Protein AF-A0A9P6JHP7-F1 (afdb_monomer_lite)

Sequence (79 aa):
MKLVLFPAGPQHFFSYTETDKGVSLILDETHIPGFPEDTLNICNVIWRAVQIEPGESGLGAVEVVSQVSKPLADINVSI

pLDDT: mean 87.58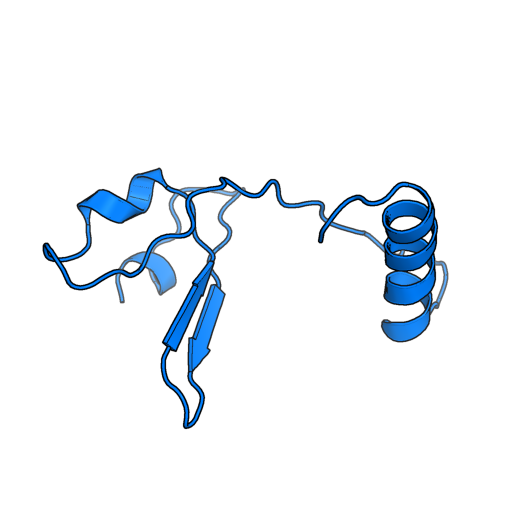, std 8.94, range [62.47, 98.06]

Foldseek 3Di:
DCLVPPAPDPPFDWDWDQDPVGIDIDGDPVCVVVDDPPPDDDDPDDDDDDDDDPPPVPDDPVVVCCVPVVVCVVVPHDD

Radius of gyration: 15.99 Å; chains: 1; bounding box: 35×36×38 Å

Organism: NCBI:txid1440133

Secondary structure (DSSP, 8-state):
-HHHHS-SSSS--EEEEEETTEEEEEE-GGGGGGSPTT-----SSPPPP-----TT----HHHHHHHHHHHHHHTT---

Structure (mmCIF, N/CA/C/O backbone):
data_AF-A0A9P6JHP7-F1
#
_entry.id   AF-A0A9P6JHP7-F1
#
loop_
_atom_site.group_PDB
_atom_site.id
_atom_site.type_symbol
_atom_site.label_atom_id
_atom_site.label_alt_id
_atom_site.label_comp_id
_atom_site.label_asym_id
_atom_site.label_entity_id
_atom_site.label_seq_id
_atom_site.pdbx_PDB_ins_code
_atom_site.Cartn_x
_atom_site.Cartn_y
_atom_site.Cartn_z
_atom_site.occupancy
_atom_site.B_iso_or_equiv
_atom_site.auth_seq_id
_atom_site.auth_comp_id
_atom_site.auth_asym_id
_atom_site.auth_atom_id
_atom_site.pdbx_PDB_model_num
ATOM 1 N N . MET A 1 1 ? -9.681 15.216 6.071 1.00 62.47 1 MET A N 1
ATOM 2 C CA . MET A 1 1 ? -8.948 16.198 5.231 1.00 62.47 1 MET A CA 1
ATOM 3 C C . MET A 1 1 ? -7.572 16.594 5.770 1.00 62.47 1 MET A C 1
ATOM 5 O O . MET A 1 1 ? -6.696 16.839 4.955 1.00 62.47 1 MET A O 1
ATOM 9 N N . LYS A 1 2 ? -7.332 16.631 7.093 1.00 78.75 2 LYS A N 1
ATOM 10 C CA . LYS A 1 2 ? -6.045 17.078 7.662 1.00 78.75 2 LYS A CA 1
ATOM 11 C C . LYS A 1 2 ? -4.807 16.351 7.102 1.00 78.75 2 LYS A C 1
ATOM 13 O O . LYS A 1 2 ? -3.857 17.018 6.725 1.00 78.75 2 LYS A O 1
ATOM 18 N N . LEU A 1 3 ? -4.857 15.022 6.992 1.00 77.31 3 LEU A N 1
ATOM 19 C CA . LEU A 1 3 ? -3.732 14.191 6.528 1.00 77.31 3 LEU A CA 1
ATOM 20 C C . LEU A 1 3 ? -3.364 14.407 5.052 1.00 77.31 3 LEU A C 1
ATOM 22 O O . LEU A 1 3 ? -2.215 14.251 4.670 1.00 77.31 3 LEU A O 1
ATOM 26 N N . VAL A 1 4 ? -4.333 14.802 4.226 1.00 77.81 4 VAL A N 1
ATOM 27 C CA . VAL A 1 4 ? -4.102 15.075 2.799 1.00 77.81 4 VAL A CA 1
ATOM 28 C C . VAL A 1 4 ? -3.550 16.485 2.601 1.00 77.81 4 VAL A C 1
ATOM 30 O O . VAL A 1 4 ? -2.687 16.708 1.762 1.00 77.81 4 VAL A O 1
ATOM 33 N N . LEU A 1 5 ? -4.071 17.450 3.363 1.00 78.75 5 LEU A N 1
ATOM 34 C CA . LEU A 1 5 ? -3.824 18.873 3.131 1.00 78.75 5 LEU A CA 1
ATOM 35 C C . LEU A 1 5 ? -2.637 19.433 3.927 1.00 78.75 5 LEU A C 1
ATOM 37 O O . LEU A 1 5 ? -2.128 20.494 3.577 1.00 78.75 5 LEU A O 1
ATOM 41 N N . PHE A 1 6 ? -2.201 18.749 4.988 1.00 81.19 6 PHE A N 1
ATOM 42 C CA . PHE A 1 6 ? -1.144 19.221 5.887 1.00 81.19 6 PHE A CA 1
ATOM 43 C C . PHE A 1 6 ? -0.150 18.087 6.198 1.00 81.19 6 PHE A C 1
ATOM 45 O O . PHE A 1 6 ? -0.259 17.455 7.253 1.00 81.19 6 PHE A O 1
ATOM 52 N N . PRO A 1 7 ? 0.800 17.801 5.288 1.00 76.19 7 PRO A N 1
ATOM 53 C CA . PRO A 1 7 ? 1.776 16.732 5.478 1.00 76.19 7 PRO A CA 1
ATOM 54 C C . PRO A 1 7 ? 2.717 17.035 6.652 1.00 76.19 7 PRO A C 1
ATOM 56 O O . PRO A 1 7 ? 3.152 18.170 6.846 1.00 76.19 7 PRO A O 1
ATOM 59 N N . ALA A 1 8 ? 3.052 16.003 7.430 1.00 72.06 8 ALA A N 1
ATOM 60 C CA . ALA A 1 8 ? 3.831 16.128 8.666 1.00 72.06 8 ALA A CA 1
ATOM 61 C C . ALA A 1 8 ? 5.355 16.290 8.461 1.00 72.06 8 ALA A C 1
ATOM 63 O O . ALA A 1 8 ? 6.094 16.410 9.436 1.00 72.06 8 ALA A O 1
ATOM 64 N N . GLY A 1 9 ? 5.845 16.302 7.217 1.00 75.31 9 GLY A N 1
ATOM 65 C CA . GLY A 1 9 ? 7.269 16.440 6.910 1.00 75.31 9 GLY A CA 1
ATOM 66 C C . GLY A 1 9 ? 7.632 16.009 5.484 1.00 75.31 9 GLY A C 1
ATOM 67 O O . GLY A 1 9 ? 6.747 15.647 4.708 1.00 75.31 9 GLY A O 1
ATOM 68 N N . PRO A 1 10 ? 8.932 16.036 5.131 1.00 69.38 10 PRO A N 1
ATOM 69 C CA . PRO A 1 10 ? 9.418 15.680 3.794 1.00 69.38 10 PRO A CA 1
ATOM 70 C C . PRO A 1 10 ? 9.267 14.188 3.463 1.00 69.38 10 PRO A C 1
ATOM 72 O O . PRO A 1 10 ? 9.210 13.828 2.293 1.00 69.38 10 PRO A O 1
ATOM 75 N N . GLN A 1 11 ? 9.177 13.323 4.476 1.00 70.31 11 GLN A N 1
ATOM 76 C CA . GLN A 1 11 ? 8.983 11.881 4.323 1.00 70.31 11 GLN A CA 1
ATOM 77 C C . GLN A 1 11 ? 7.571 11.512 4.798 1.00 70.31 11 GLN A C 1
ATOM 79 O O . GLN A 1 11 ? 7.375 10.920 5.853 1.00 70.31 11 GLN A O 1
ATOM 84 N N . HIS A 1 12 ? 6.573 11.965 4.041 1.00 80.19 12 HIS A N 1
ATOM 85 C CA . HIS A 1 12 ? 5.157 11.741 4.317 1.00 80.19 12 HIS A CA 1
ATOM 86 C C . HIS A 1 12 ? 4.566 10.815 3.255 1.00 80.19 12 HIS A C 1
ATOM 88 O O . HIS A 1 12 ? 4.592 11.137 2.067 1.00 80.19 12 HIS A O 1
ATOM 94 N N . PHE A 1 13 ? 4.000 9.689 3.686 1.00 85.62 13 PHE A N 1
ATOM 95 C CA . PHE A 1 13 ? 3.254 8.781 2.823 1.00 85.62 13 PHE A CA 1
ATOM 96 C C . PHE A 1 13 ? 1.809 8.682 3.309 1.00 85.62 13 PHE A C 1
ATOM 98 O O . PHE A 1 13 ? 1.551 8.330 4.459 1.00 85.62 13 PHE A O 1
ATOM 105 N N . PHE A 1 14 ? 0.870 8.989 2.418 1.00 90.38 14 PHE A N 1
ATOM 106 C CA . PHE A 1 14 ? -0.557 8.830 2.656 1.00 90.38 14 PHE A CA 1
ATOM 107 C C . PHE A 1 14 ? -1.229 8.381 1.361 1.00 90.38 14 PHE A C 1
ATOM 109 O O . PHE A 1 14 ? -1.097 9.038 0.329 1.00 90.38 14 PHE A O 1
ATOM 116 N N . SER A 1 15 ? -1.974 7.284 1.430 1.00 92.62 15 SER A N 1
ATOM 117 C CA . SER A 1 15 ? -2.817 6.789 0.348 1.00 92.62 15 SER A CA 1
ATOM 118 C C . SER A 1 15 ? -4.252 6.650 0.837 1.00 92.62 15 SER A C 1
ATOM 120 O O . SER A 1 15 ? -4.499 6.094 1.907 1.00 92.62 15 SER A O 1
ATOM 122 N N . TYR A 1 16 ? -5.187 7.148 0.032 1.00 94.19 16 TYR A N 1
ATOM 123 C CA . TYR A 1 16 ? -6.626 6.963 0.185 1.00 94.19 16 TYR A CA 1
ATOM 124 C C . TYR A 1 16 ? -7.143 6.373 -1.117 1.00 94.19 16 TYR A C 1
AT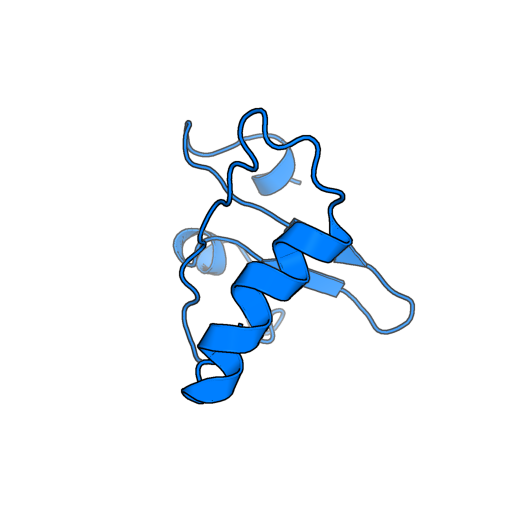OM 126 O O . TYR A 1 16 ? -6.954 6.969 -2.178 1.00 94.19 16 TYR A O 1
ATOM 134 N N . THR A 1 17 ? -7.794 5.219 -1.041 1.00 95.50 17 THR A N 1
ATOM 135 C CA . THR A 1 17 ? -8.461 4.613 -2.193 1.00 95.50 17 THR A CA 1
ATOM 136 C C . THR A 1 17 ? -9.887 4.264 -1.811 1.00 95.50 17 THR A C 1
ATOM 138 O O . THR A 1 17 ? -10.122 3.574 -0.825 1.00 95.50 17 THR A O 1
ATOM 141 N N . GLU A 1 18 ? -10.840 4.731 -2.608 1.00 96.44 18 GLU A N 1
ATOM 142 C CA . GLU A 1 18 ? -12.252 4.401 -2.461 1.00 96.44 18 GLU A CA 1
ATOM 143 C C . GLU A 1 18 ? -12.706 3.574 -3.657 1.00 96.44 18 GLU A C 1
ATOM 145 O O . GLU A 1 18 ? -12.402 3.882 -4.810 1.00 96.44 18 GLU A O 1
ATOM 150 N N . THR A 1 19 ? -13.419 2.498 -3.357 1.00 96.38 19 THR A N 1
ATOM 151 C CA . THR A 1 19 ? -14.016 1.583 -4.326 1.00 96.38 19 THR A CA 1
ATOM 152 C C . THR A 1 19 ? -15.483 1.376 -3.973 1.00 96.38 19 THR A C 1
ATOM 154 O O . THR A 1 19 ? -15.933 1.747 -2.890 1.00 96.38 19 THR A O 1
ATOM 157 N N . ASP A 1 20 ? -16.223 0.703 -4.847 1.00 96.44 20 ASP A N 1
ATOM 158 C CA . ASP A 1 20 ? -17.585 0.233 -4.574 1.00 96.44 20 ASP A CA 1
ATOM 159 C C . ASP A 1 20 ? -17.687 -0.662 -3.323 1.00 96.44 20 ASP A C 1
ATOM 161 O O . ASP A 1 20 ? -18.751 -0.766 -2.716 1.00 96.44 20 ASP A O 1
ATOM 165 N N . LYS A 1 21 ? -16.576 -1.286 -2.912 1.00 94.56 21 LYS A N 1
ATOM 166 C CA . LYS A 1 21 ? -16.486 -2.160 -1.734 1.00 94.56 21 LYS A CA 1
ATOM 167 C C . LYS A 1 21 ? -16.126 -1.430 -0.440 1.00 94.56 21 LYS A C 1
ATOM 169 O O . LYS A 1 21 ? -16.195 -2.040 0.624 1.00 94.56 21 LYS A O 1
ATOM 174 N N . GLY A 1 22 ? -15.727 -0.162 -0.517 1.00 93.50 22 GLY A N 1
ATOM 175 C CA . GLY A 1 22 ? -15.333 0.643 0.636 1.00 93.50 22 GLY A CA 1
ATOM 176 C C . GLY A 1 22 ? -14.003 1.368 0.453 1.00 93.50 22 GLY A C 1
ATOM 177 O O . GLY A 1 22 ? -13.497 1.519 -0.661 1.00 93.50 22 GLY A O 1
ATOM 178 N N . VAL A 1 23 ? -13.453 1.823 1.580 1.00 95.50 23 VAL A N 1
ATOM 179 C CA . VAL A 1 23 ? -12.277 2.699 1.650 1.00 95.50 23 VAL A CA 1
ATOM 180 C C . VAL A 1 23 ? -11.081 1.948 2.231 1.00 95.50 23 VAL A C 1
ATOM 182 O O . VAL A 1 23 ? -11.200 1.302 3.271 1.00 95.50 23 VAL A O 1
ATOM 185 N N . SER A 1 24 ? -9.919 2.078 1.591 1.00 95.31 24 SER A N 1
ATOM 186 C CA . SER A 1 24 ? -8.627 1.641 2.119 1.00 95.31 24 SER A CA 1
ATOM 187 C C . SER A 1 24 ? -7.690 2.830 2.334 1.00 95.31 24 SER A C 1
ATOM 189 O O . SER A 1 24 ? -7.665 3.792 1.560 1.00 95.31 24 SER A O 1
ATOM 191 N N . LEU A 1 25 ? -6.923 2.757 3.422 1.00 94.75 25 LEU A N 1
ATOM 192 C CA . LEU A 1 25 ? -5.968 3.776 3.838 1.00 94.75 25 LEU A CA 1
ATOM 193 C C . LEU A 1 25 ? -4.595 3.131 4.031 1.00 94.75 25 LEU A C 1
ATOM 195 O O . LEU A 1 25 ? -4.498 2.076 4.655 1.00 94.75 25 LEU A O 1
ATOM 199 N N . ILE A 1 26 ? -3.541 3.785 3.543 1.00 94.31 26 ILE A N 1
ATOM 200 C CA . ILE A 1 26 ? -2.151 3.455 3.889 1.00 94.31 26 ILE A CA 1
ATOM 201 C C . ILE A 1 26 ? -1.510 4.730 4.420 1.00 94.31 26 ILE A C 1
ATOM 203 O O . ILE A 1 26 ? -1.423 5.728 3.706 1.00 94.31 26 ILE A O 1
ATOM 207 N N . LEU A 1 27 ? -1.118 4.715 5.686 1.00 92.12 27 LEU A N 1
ATOM 208 C CA . LEU A 1 27 ? -0.636 5.876 6.426 1.00 92.12 27 LEU A CA 1
ATOM 209 C C . LEU A 1 27 ? 0.231 5.418 7.599 1.00 92.12 27 LEU A C 1
ATOM 211 O O . LEU A 1 27 ? 0.208 4.244 7.967 1.00 92.12 27 LEU A O 1
ATOM 215 N N . ASP A 1 28 ? 0.978 6.349 8.179 1.00 90.75 28 ASP A N 1
ATOM 216 C CA . ASP A 1 28 ? 1.781 6.091 9.372 1.00 90.75 28 ASP A CA 1
ATOM 217 C C . ASP A 1 28 ? 0.902 5.868 10.618 1.00 90.75 28 ASP A C 1
ATOM 219 O O . ASP A 1 28 ? -0.107 6.553 10.821 1.00 90.75 28 ASP A O 1
ATOM 223 N N . GLU A 1 29 ? 1.296 4.924 11.475 1.00 89.56 29 GLU A N 1
ATOM 224 C CA . GLU A 1 29 ? 0.561 4.554 12.690 1.00 89.56 29 GLU A CA 1
ATOM 225 C C . GLU A 1 29 ? 0.351 5.725 13.659 1.00 89.56 29 GLU A C 1
ATOM 227 O O . GLU A 1 29 ? -0.652 5.774 14.375 1.00 89.56 29 GLU A O 1
ATOM 232 N N . THR A 1 30 ? 1.237 6.724 13.625 1.00 88.88 30 THR A N 1
ATOM 233 C CA . THR A 1 30 ? 1.129 7.9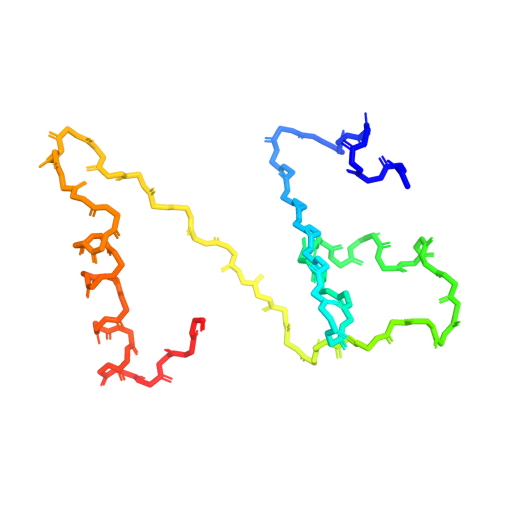46 14.434 1.00 88.88 30 THR A CA 1
ATOM 234 C C . THR A 1 30 ? -0.139 8.754 14.153 1.00 88.88 30 THR A C 1
ATOM 236 O O . THR A 1 30 ? -0.540 9.577 14.979 1.00 88.88 30 THR A O 1
ATOM 239 N N . HIS A 1 31 ? -0.814 8.522 13.022 1.00 88.88 31 HIS A N 1
ATOM 240 C CA . HIS A 1 31 ? -2.072 9.185 12.683 1.00 88.88 31 HIS A CA 1
ATOM 241 C C . HIS A 1 31 ? -3.325 8.421 13.138 1.00 88.88 31 HIS A C 1
ATOM 243 O O . HIS A 1 31 ? -4.408 9.010 13.129 1.00 88.88 31 HIS A O 1
ATOM 249 N N . ILE A 1 32 ? -3.200 7.156 13.567 1.00 90.19 32 ILE A N 1
ATOM 250 C CA . ILE A 1 32 ? -4.326 6.317 14.023 1.00 90.19 32 ILE A CA 1
ATOM 251 C C . ILE A 1 32 ? -5.121 6.977 15.164 1.00 90.19 32 ILE A C 1
ATOM 253 O O . ILE A 1 32 ? -6.346 7.021 15.054 1.00 90.19 32 ILE A O 1
ATOM 257 N N . PRO A 1 33 ? -4.496 7.583 16.198 1.00 91.38 33 PRO A N 1
ATOM 258 C CA . PRO A 1 33 ? -5.238 8.248 17.276 1.00 91.38 33 PRO A CA 1
ATOM 259 C C . PRO A 1 33 ? -6.086 9.447 16.821 1.00 91.38 33 PRO A C 1
ATOM 261 O O . PRO A 1 33 ? -6.881 9.970 17.595 1.00 91.38 33 PRO A O 1
ATOM 264 N N . GLY A 1 34 ? -5.897 9.929 15.587 1.00 89.56 34 GLY A N 1
ATOM 265 C CA . GLY A 1 34 ? -6.702 11.000 15.003 1.00 89.56 34 GLY A CA 1
ATOM 266 C C . GLY A 1 34 ? -8.052 10.543 14.442 1.00 89.56 34 GLY A C 1
ATOM 267 O O . GLY A 1 34 ? -8.840 11.399 14.031 1.00 89.56 34 GLY A O 1
ATOM 268 N N . PHE A 1 35 ? -8.315 9.235 14.389 1.00 91.81 35 PHE A N 1
ATOM 269 C CA . PHE A 1 35 ? -9.583 8.674 13.927 1.00 91.81 35 PHE A CA 1
ATOM 270 C C . PHE A 1 35 ? -10.523 8.381 15.104 1.00 91.81 35 PHE A C 1
ATOM 272 O O . PHE A 1 35 ? -10.048 8.079 16.199 1.00 91.81 35 PHE A O 1
ATOM 279 N N . PRO A 1 36 ? -11.853 8.460 14.906 1.00 94.38 36 PRO A N 1
ATOM 280 C CA . PRO A 1 36 ? -12.800 8.075 15.945 1.00 94.38 36 PRO A CA 1
ATOM 281 C C . PRO A 1 36 ? -12.668 6.591 16.309 1.00 94.38 36 PRO A C 1
ATOM 283 O O . PRO A 1 36 ? -12.347 5.760 15.451 1.00 94.38 36 PRO A O 1
ATOM 286 N N . GLU A 1 37 ? -12.961 6.265 17.566 1.00 91.94 37 GLU A N 1
ATOM 287 C CA . GLU A 1 37 ? -12.962 4.885 18.063 1.00 91.94 37 GLU A CA 1
ATOM 288 C C . GLU A 1 37 ? -13.884 3.991 17.214 1.00 91.94 37 GLU A C 1
ATOM 290 O O . GLU A 1 37 ? -14.896 4.451 16.682 1.00 91.94 37 GLU A O 1
ATOM 295 N N . ASP A 1 38 ? -13.496 2.726 17.039 1.00 90.88 38 ASP A N 1
ATOM 296 C CA . ASP A 1 38 ? -14.236 1.693 16.297 1.00 90.88 38 ASP A CA 1
ATOM 297 C C . ASP A 1 38 ? -14.552 1.993 14.815 1.00 90.88 38 ASP A C 1
ATOM 299 O O . ASP A 1 38 ? -15.353 1.296 14.191 1.00 90.88 38 ASP A O 1
ATOM 303 N N . THR A 1 39 ? -13.908 2.996 14.203 1.00 92.56 39 THR A N 1
ATOM 304 C CA . THR A 1 39 ? -14.108 3.316 12.772 1.00 92.56 39 THR A CA 1
ATOM 305 C C . THR A 1 39 ? -13.093 2.671 11.833 1.00 92.56 39 THR A C 1
ATOM 307 O O . THR A 1 39 ? -13.331 2.600 10.627 1.00 92.56 39 THR A O 1
ATOM 310 N N . LEU A 1 40 ? -11.958 2.208 12.362 1.00 93.31 40 LEU A N 1
ATOM 311 C CA . LEU A 1 40 ? -10.867 1.641 11.575 1.00 93.31 40 LEU A CA 1
ATOM 312 C C . LEU A 1 40 ? -10.781 0.126 11.749 1.00 93.31 40 LEU A C 1
ATOM 314 O O . LEU A 1 40 ? -10.724 -0.381 12.865 1.00 93.31 40 LEU A O 1
ATOM 318 N N . ASN A 1 41 ? -10.665 -0.584 10.628 1.00 94.62 41 ASN A N 1
ATOM 319 C CA . ASN A 1 41 ? -10.187 -1.963 10.604 1.00 94.62 41 ASN A CA 1
ATOM 320 C C . ASN A 1 41 ? -8.682 -1.953 10.295 1.00 94.62 41 ASN A C 1
ATOM 322 O O . ASN A 1 41 ? -8.283 -1.665 9.165 1.00 94.62 41 ASN A O 1
ATOM 326 N N . ILE A 1 42 ? -7.854 -2.204 11.310 1.00 92.75 42 ILE A N 1
ATOM 327 C CA . ILE A 1 42 ? -6.397 -2.038 11.244 1.00 92.75 42 ILE A CA 1
ATOM 328 C C . ILE A 1 42 ? -5.736 -3.393 10.974 1.00 92.75 42 ILE A C 1
ATOM 330 O O . ILE A 1 42 ? -6.074 -4.400 11.591 1.00 92.75 42 ILE A O 1
ATOM 334 N N . CYS A 1 43 ? -4.766 -3.426 10.059 1.00 90.88 43 CYS A N 1
ATOM 335 C CA . CYS A 1 43 ? -3.938 -4.610 9.849 1.00 90.88 43 CYS A CA 1
ATOM 336 C C . CYS A 1 43 ? -3.030 -4.840 11.068 1.00 90.88 43 CYS A C 1
ATOM 338 O O . CYS A 1 43 ? -2.368 -3.915 11.528 1.00 90.88 43 CYS A O 1
ATOM 340 N N . ASN A 1 44 ? -2.915 -6.082 11.544 1.00 89.44 44 ASN A N 1
ATOM 341 C CA . ASN A 1 44 ? -2.051 -6.431 12.685 1.00 89.44 44 ASN A CA 1
ATOM 342 C C . ASN A 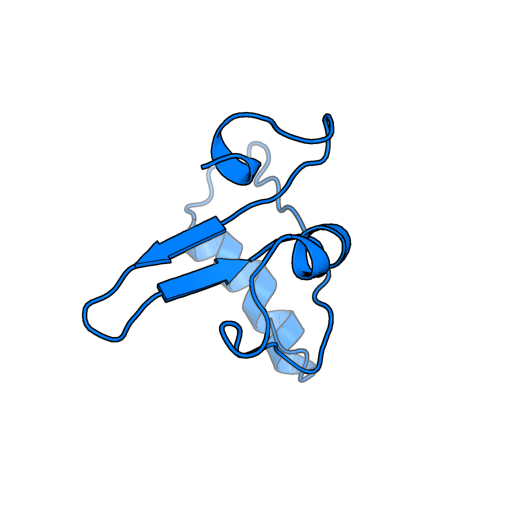1 44 ? -0.542 -6.391 12.366 1.00 89.44 44 ASN A C 1
ATOM 344 O O . ASN A 1 44 ? 0.273 -6.847 13.167 1.00 89.44 44 ASN A O 1
ATOM 348 N N . VAL A 1 45 ? -0.165 -5.903 11.184 1.00 91.88 45 VAL A N 1
ATOM 349 C CA . VAL A 1 45 ? 1.214 -5.828 10.707 1.00 91.88 45 VAL A CA 1
ATOM 350 C C . VAL A 1 45 ? 1.495 -4.407 10.241 1.00 91.88 45 VAL A C 1
ATOM 352 O O . VAL A 1 45 ? 0.716 -3.821 9.489 1.00 91.88 45 VAL A O 1
ATOM 355 N N . ILE A 1 46 ? 2.637 -3.875 10.671 1.00 90.94 46 ILE A N 1
ATOM 356 C CA . ILE A 1 46 ? 3.160 -2.592 10.206 1.00 90.94 46 ILE A CA 1
ATOM 357 C C . ILE A 1 46 ? 4.009 -2.851 8.964 1.00 90.94 46 ILE A C 1
ATOM 359 O O . ILE A 1 46 ? 4.947 -3.651 8.989 1.00 90.94 46 ILE A O 1
ATOM 363 N N . TRP A 1 47 ? 3.683 -2.158 7.878 1.00 92.81 47 TRP A N 1
ATOM 364 C CA . TRP A 1 47 ? 4.359 -2.304 6.595 1.00 92.81 47 TRP A CA 1
ATOM 365 C C . TRP A 1 47 ? 5.482 -1.284 6.447 1.00 92.81 47 TRP A C 1
ATOM 367 O O . TRP A 1 47 ? 5.342 -0.120 6.819 1.00 92.81 47 TRP A O 1
ATOM 377 N N . ARG A 1 48 ? 6.602 -1.712 5.860 1.00 91.75 48 ARG A N 1
ATOM 378 C CA . ARG A 1 48 ? 7.702 -0.817 5.496 1.00 91.75 48 ARG A CA 1
ATOM 379 C C . ARG A 1 48 ? 7.611 -0.474 4.017 1.00 91.75 48 ARG A C 1
ATOM 381 O O . ARG A 1 48 ? 7.715 -1.360 3.176 1.00 91.75 48 ARG A O 1
ATOM 388 N N . ALA A 1 49 ? 7.479 0.812 3.710 1.00 90.06 49 ALA A N 1
ATOM 389 C CA . ALA A 1 49 ? 7.523 1.283 2.334 1.00 90.06 49 ALA A CA 1
ATOM 390 C C . ALA A 1 49 ? 8.942 1.145 1.756 1.00 90.06 49 ALA A C 1
ATOM 392 O O . ALA A 1 49 ? 9.923 1.555 2.381 1.00 90.06 49 ALA A O 1
ATOM 393 N N . VAL A 1 50 ? 9.037 0.591 0.546 1.00 89.88 50 VAL A N 1
ATOM 394 C CA . VAL A 1 50 ? 10.263 0.552 -0.259 1.00 89.88 50 VAL A CA 1
ATOM 395 C C . VAL A 1 50 ? 9.996 1.346 -1.531 1.00 89.88 50 VAL A C 1
ATOM 397 O O . VAL A 1 50 ? 9.203 0.930 -2.373 1.00 89.88 50 VAL A O 1
ATOM 400 N N . GLN A 1 51 ? 10.631 2.511 -1.656 1.00 87.62 51 GLN A N 1
ATOM 401 C CA . GLN A 1 51 ? 10.539 3.326 -2.863 1.00 87.62 51 GLN A CA 1
ATOM 402 C C . GLN A 1 51 ? 11.495 2.776 -3.921 1.00 87.62 51 GLN A C 1
ATOM 404 O O . GLN A 1 51 ? 12.681 2.587 -3.656 1.00 87.62 51 GLN A O 1
ATOM 409 N N . ILE A 1 52 ? 10.969 2.524 -5.118 1.00 86.44 52 ILE A N 1
ATOM 410 C CA . ILE A 1 52 ? 11.748 2.037 -6.253 1.00 86.44 52 ILE A CA 1
ATOM 411 C C . ILE A 1 52 ? 11.932 3.194 -7.224 1.00 86.44 52 ILE A C 1
ATOM 413 O O . ILE A 1 52 ? 10.960 3.731 -7.754 1.00 86.44 52 ILE A O 1
ATOM 417 N N . GLU A 1 53 ? 13.183 3.562 -7.466 1.00 83.50 53 GLU A N 1
ATOM 418 C CA . GLU A 1 53 ? 13.541 4.523 -8.500 1.00 83.50 53 GLU A CA 1
ATOM 419 C C . GLU A 1 53 ? 13.997 3.747 -9.742 1.00 83.50 53 GLU A C 1
ATOM 421 O O . GLU A 1 53 ? 15.006 3.044 -9.682 1.00 83.50 53 GLU A O 1
ATOM 426 N N . PRO A 1 54 ? 13.275 3.829 -10.873 1.00 69.94 54 PRO A N 1
ATOM 427 C CA . PRO A 1 54 ? 13.606 3.049 -12.070 1.00 69.94 54 PRO A CA 1
ATOM 428 C C . PRO A 1 54 ? 14.903 3.506 -12.768 1.00 69.94 54 PRO A C 1
ATOM 430 O O . PRO A 1 54 ? 15.379 2.834 -13.687 1.00 69.94 54 PRO A O 1
ATOM 433 N N . GLY A 1 55 ? 15.485 4.634 -12.341 1.00 73.88 55 GLY A N 1
ATOM 434 C CA . GLY A 1 55 ? 16.661 5.241 -12.963 1.00 73.88 55 GLY A CA 1
ATOM 435 C C . GLY A 1 55 ? 16.431 5.598 -14.436 1.00 73.88 55 GLY A C 1
ATOM 436 O O . GLY A 1 55 ? 15.305 5.850 -14.862 1.00 73.88 55 GLY A O 1
ATOM 437 N N . GLU A 1 56 ? 17.501 5.584 -15.233 1.00 70.75 56 GLU A N 1
ATOM 438 C CA . GLU A 1 56 ? 17.459 5.830 -16.688 1.00 70.75 56 GLU A CA 1
ATOM 439 C C . GLU A 1 56 ? 17.048 4.592 -17.506 1.00 70.75 56 GLU A C 1
ATOM 441 O O . GLU A 1 56 ? 17.116 4.600 -18.733 1.00 70.75 56 GLU A O 1
ATOM 446 N N . SER A 1 57 ? 16.619 3.509 -16.851 1.00 65.62 57 SER A N 1
ATOM 447 C CA . SER A 1 57 ? 16.461 2.188 -17.476 1.00 65.62 57 SER A CA 1
ATOM 448 C C . SER A 1 57 ? 15.408 2.137 -18.591 1.00 65.62 57 SER A C 1
ATOM 450 O O . SER A 1 57 ? 15.356 1.157 -19.328 1.00 65.62 57 SER A O 1
ATOM 452 N N . GLY A 1 58 ? 14.534 3.147 -18.700 1.00 66.62 58 GLY A N 1
ATOM 453 C CA . GLY A 1 58 ? 13.450 3.195 -19.691 1.00 66.62 58 GLY A CA 1
ATOM 454 C C . GLY A 1 58 ? 12.385 2.103 -19.519 1.00 66.62 58 GLY A C 1
ATOM 455 O O . GLY A 1 58 ? 11.504 1.978 -20.367 1.00 66.62 58 GLY A O 1
ATOM 456 N N . LEU A 1 59 ? 12.468 1.320 -18.437 1.00 71.31 59 LEU A N 1
ATOM 457 C CA . LEU A 1 59 ? 11.580 0.200 -18.147 1.00 71.31 59 LEU A CA 1
ATOM 458 C C . LEU A 1 59 ? 10.162 0.692 -17.857 1.00 71.31 59 LEU A C 1
ATOM 460 O O . LEU A 1 59 ? 9.952 1.683 -17.149 1.00 71.31 59 LEU A O 1
ATOM 464 N N . GLY A 1 60 ? 9.179 -0.045 -18.368 1.00 78.62 60 GLY A N 1
ATOM 465 C CA . GLY A 1 60 ? 7.776 0.199 -18.052 1.00 78.62 60 GLY A CA 1
ATOM 466 C C . GLY A 1 60 ? 7.455 -0.180 -16.604 1.00 78.62 60 GLY A C 1
ATOM 467 O O . GLY A 1 60 ? 8.093 -1.054 -16.017 1.00 78.62 60 GLY A O 1
ATOM 468 N N . ALA A 1 61 ? 6.404 0.415 -16.029 1.00 78.94 61 ALA A N 1
ATOM 469 C CA . ALA A 1 61 ? 5.964 0.107 -14.662 1.00 78.94 61 ALA A CA 1
ATOM 470 C C . ALA A 1 61 ? 5.762 -1.405 -14.419 1.00 78.94 61 ALA A C 1
ATOM 472 O O . ALA A 1 61 ? 6.079 -1.912 -13.347 1.00 78.94 61 ALA A O 1
ATOM 473 N N . VAL A 1 62 ? 5.297 -2.143 -15.434 1.00 85.44 62 VAL A N 1
ATOM 474 C CA . VAL A 1 62 ? 5.097 -3.602 -15.375 1.00 85.44 62 VAL A CA 1
ATOM 475 C C . VAL A 1 62 ? 6.415 -4.360 -15.190 1.00 85.44 62 VAL A C 1
ATOM 477 O O . VAL A 1 62 ? 6.479 -5.305 -14.406 1.00 85.44 62 VAL A O 1
ATOM 480 N N . GLU A 1 63 ? 7.477 -3.949 -15.882 1.00 86.06 63 GLU A N 1
ATOM 481 C CA . GLU A 1 63 ? 8.783 -4.612 -15.810 1.00 86.06 63 GLU A CA 1
ATOM 482 C C . GLU A 1 63 ? 9.432 -4.387 -14.446 1.00 86.06 63 GLU A C 1
ATOM 484 O O . GLU A 1 63 ? 9.940 -5.333 -13.846 1.00 86.06 63 GLU A O 1
ATOM 489 N N . VAL A 1 64 ? 9.330 -3.165 -13.912 1.00 88.62 64 VAL A N 1
ATOM 490 C CA . VAL A 1 64 ? 9.795 -2.831 -12.558 1.00 88.62 64 VAL A CA 1
ATOM 491 C C . VAL A 1 64 ? 9.069 -3.683 -11.513 1.00 88.62 64 VAL A C 1
ATOM 493 O O . VAL A 1 64 ? 9.710 -4.303 -10.664 1.00 88.62 64 VAL A O 1
ATOM 496 N N . VAL A 1 65 ? 7.739 -3.787 -11.606 1.00 90.00 65 VAL A N 1
ATOM 497 C CA . VAL A 1 65 ? 6.942 -4.628 -10.698 1.00 90.00 65 VAL A CA 1
ATOM 498 C C . VAL A 1 65 ? 7.363 -6.092 -10.794 1.00 90.00 65 VAL A C 1
ATOM 500 O O . VAL A 1 65 ? 7.529 -6.743 -9.763 1.00 90.00 65 VAL A O 1
ATOM 503 N N . SER A 1 66 ? 7.586 -6.624 -11.999 1.00 91.38 66 SER A N 1
ATOM 504 C CA . SER A 1 66 ? 8.026 -8.013 -12.174 1.00 91.38 66 SER A CA 1
ATOM 505 C C . SER A 1 66 ? 9.409 -8.277 -11.576 1.00 91.38 66 SER A C 1
ATOM 507 O O . SER A 1 66 ? 9.623 -9.358 -11.026 1.00 91.38 6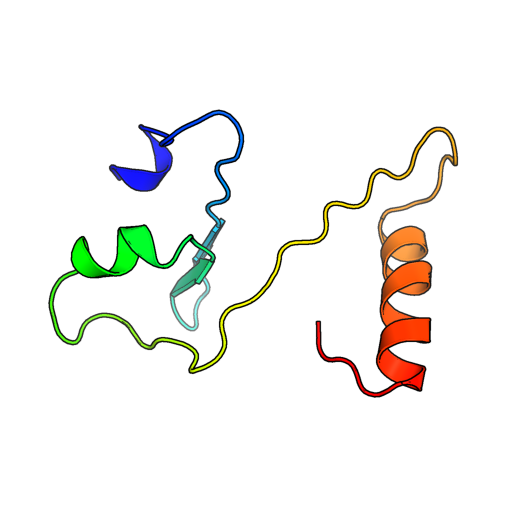6 SER A O 1
ATOM 509 N N . GLN A 1 67 ? 10.346 -7.334 -11.698 1.00 90.38 67 GLN A N 1
ATOM 510 C CA . GLN A 1 67 ? 11.705 -7.488 -11.171 1.00 90.38 67 GLN A CA 1
ATOM 511 C C . GLN A 1 67 ? 11.745 -7.487 -9.640 1.00 90.38 67 GLN A C 1
ATOM 513 O O . GLN A 1 67 ? 12.620 -8.124 -9.061 1.00 90.38 67 GLN A O 1
ATOM 518 N N . VAL A 1 68 ? 10.791 -6.818 -8.988 1.00 91.94 68 VAL A N 1
ATOM 519 C CA . VAL A 1 68 ? 10.700 -6.764 -7.522 1.00 91.94 68 VAL A CA 1
ATOM 520 C C . VAL A 1 68 ? 9.838 -7.892 -6.959 1.00 91.94 68 VAL A C 1
ATOM 522 O O . VAL A 1 68 ? 10.253 -8.582 -6.033 1.00 91.94 68 VAL A O 1
ATOM 525 N N . SER A 1 69 ? 8.650 -8.117 -7.521 1.00 94.62 69 SER A N 1
ATOM 526 C CA . SER A 1 69 ? 7.686 -9.086 -6.977 1.00 94.62 69 SER A CA 1
ATOM 527 C C . SER A 1 69 ? 8.171 -10.532 -7.064 1.00 94.62 69 SER A C 1
ATOM 529 O O . SER A 1 69 ? 7.996 -11.290 -6.113 1.00 94.62 69 SER A O 1
ATOM 531 N N . LYS A 1 70 ? 8.817 -10.919 -8.171 1.00 96.31 70 LYS A N 1
ATOM 532 C CA . LYS A 1 70 ? 9.266 -12.298 -8.394 1.00 96.31 70 LYS A CA 1
ATOM 533 C C . LYS A 1 70 ? 10.267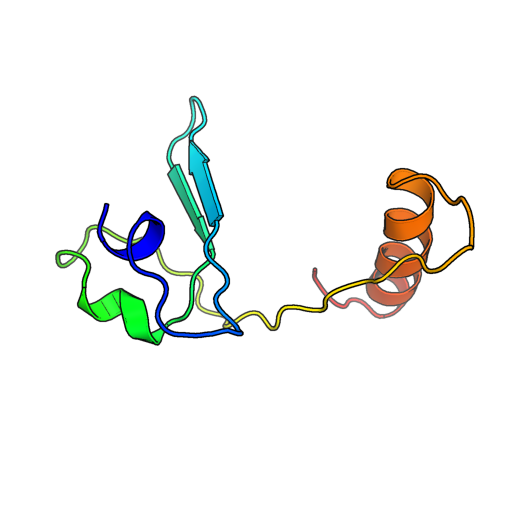 -12.797 -7.337 1.00 96.31 70 LYS A C 1
ATOM 535 O O . LYS A 1 70 ? 9.955 -13.792 -6.690 1.00 96.31 70 LYS A O 1
ATOM 540 N N . PRO A 1 71 ? 11.419 -12.139 -7.102 1.00 96.31 71 PRO A N 1
ATOM 541 C CA . PRO A 1 71 ? 12.375 -12.624 -6.107 1.00 96.31 71 PRO A CA 1
ATOM 542 C C . PRO A 1 71 ? 11.817 -12.611 -4.679 1.00 96.31 71 PRO A C 1
ATOM 544 O O . PRO A 1 71 ? 12.207 -13.457 -3.883 1.00 96.31 71 PRO A O 1
ATOM 547 N N . LEU A 1 72 ? 10.901 -11.692 -4.344 1.00 96.69 72 LEU A N 1
ATOM 548 C CA . LEU A 1 72 ? 10.238 -11.671 -3.034 1.00 96.69 72 LEU A CA 1
ATOM 549 C C . LEU A 1 72 ? 9.266 -12.846 -2.874 1.00 96.69 72 LEU A C 1
ATOM 551 O O . LEU A 1 72 ? 9.250 -13.489 -1.824 1.00 96.69 72 LEU A O 1
ATOM 555 N N . ALA A 1 73 ? 8.521 -13.178 -3.930 1.00 97.44 73 ALA A N 1
ATOM 556 C CA . ALA A 1 73 ? 7.660 -14.353 -3.954 1.00 97.44 73 ALA A CA 1
ATOM 557 C C . ALA A 1 73 ? 8.464 -15.659 -3.825 1.00 97.44 73 ALA A C 1
ATOM 559 O O . ALA A 1 73 ? 8.064 -16.535 -3.060 1.00 97.44 73 ALA A O 1
ATOM 560 N N . ASP A 1 74 ? 9.622 -15.767 -4.489 1.00 98.06 74 ASP A N 1
ATOM 561 C CA . ASP A 1 74 ? 10.497 -16.953 -4.434 1.00 98.06 74 ASP A CA 1
ATOM 562 C C . ASP A 1 74 ? 10.980 -17.277 -3.002 1.00 98.06 74 ASP A C 1
ATOM 564 O O . ASP A 1 74 ? 11.301 -18.426 -2.694 1.00 98.06 74 ASP A O 1
ATOM 568 N N . ILE A 1 75 ? 10.993 -16.280 -2.108 1.00 97.81 75 ILE A N 1
ATOM 569 C CA . ILE A 1 75 ? 11.354 -16.426 -0.689 1.00 97.81 75 ILE A CA 1
ATOM 570 C C . ILE A 1 75 ? 10.161 -16.260 0.270 1.00 97.81 75 ILE A C 1
ATOM 572 O O . ILE A 1 75 ? 10.360 -16.135 1.478 1.00 97.81 75 ILE A O 1
ATOM 576 N N . ASN A 1 76 ? 8.925 -16.287 -0.245 1.00 96.44 76 ASN A N 1
ATOM 577 C CA . ASN A 1 76 ? 7.672 -16.136 0.510 1.00 96.44 76 ASN A CA 1
ATOM 578 C C . ASN A 1 76 ? 7.562 -14.836 1.329 1.00 96.44 76 ASN A C 1
ATOM 580 O O . ASN A 1 76 ? 6.964 -14.816 2.408 1.00 96.44 76 ASN A O 1
ATOM 584 N N . VAL A 1 77 ? 8.115 -13.734 0.822 1.00 95.94 77 VAL A N 1
ATOM 585 C CA . VAL A 1 77 ? 7.903 -12.401 1.396 1.00 95.94 77 VAL A CA 1
ATOM 586 C C . VAL A 1 77 ? 6.650 -11.787 0.778 1.00 95.94 77 VAL A C 1
ATOM 588 O O . VAL A 1 77 ? 6.545 -11.657 -0.439 1.00 95.94 77 VAL A O 1
ATOM 591 N N . SER A 1 78 ? 5.694 -11.410 1.628 1.00 94.06 78 SER A N 1
ATOM 592 C CA . SER A 1 78 ? 4.495 -10.681 1.202 1.00 94.06 78 SER A CA 1
ATOM 593 C C . SER A 1 78 ? 4.827 -9.212 0.943 1.00 94.06 78 SER A C 1
ATOM 595 O O . SER A 1 78 ? 5.569 -8.604 1.717 1.00 94.06 78 SER A O 1
ATOM 597 N N . ILE A 1 79 ? 4.254 -8.665 -0.129 1.00 91.88 79 ILE A N 1
ATOM 598 C CA . ILE A 1 79 ? 4.260 -7.243 -0.497 1.00 91.88 79 ILE A CA 1
ATOM 599 C C . ILE A 1 79 ? 2.840 -6.752 -0.745 1.00 91.88 79 ILE A C 1
ATOM 601 O O . ILE A 1 79 ? 1.972 -7.614 -1.020 1.00 91.88 79 ILE A O 1
#